Protein AF-A0A7S0MJ95-F1 (afdb_monomer_lite)

InterPro domains:
  IPR002013 SAC domain [PF02383] (16-145)
  IPR002013 SAC domain [PS50275] (19-145)

Foldseek 3Di:
DDPPPDDDPDPPDDDDDPDDDDFPDDWDWDWDDDPHWIKIKIKDKGWDPPQEDDPQVAAAADLQLDGYRKMKIKIWMDTPPDIDIDIDIDGHDNFQKHFDPPPPPVCPGGDIDHPQPPPDPDDVSVVSSVNSNVSNVVVCVVVPD

Secondary structure (DSSP, 8-state):
---S--SS---S-----------SEEEEEEEEEETTEEEEEEEEEEE-STT---TTT--SB-TT-PBTT-EEEEEEEEETTEEEEEEEEE-S-SSSEEE-----TT-SSPPEEE---SSS-STHHHHHHHHHHHHHHHHHHHHH-

pLDDT: mean 82.96, std 18.47, range [29.06, 98.56]

Radius of gyration: 21.61 Å; chains: 1; bounding box: 42×52×62 Å

Sequence (145 aa):
MQPLILALGLPQAQHRLRIQPVVYGFASINQTRLDAVDLDVGLIARRSRLRSGVRYCRRGLDDEGHVANFVETEQIVRAGHAVSAFVTVRGSIPLFWSQDDSKDWTQIHPPYKMQVEEEGGGNGAWERNAFAMRLHVRDLERRYG

Organism: NCBI:txid233186

Structure (mmCIF, N/CA/C/O backbone):
data_AF-A0A7S0MJ95-F1
#
_entry.id   AF-A0A7S0MJ95-F1
#
loop_
_atom_site.group_PDB
_atom_site.id
_atom_site.type_symbol
_atom_site.label_atom_id
_atom_site.label_alt_id
_atom_site.label_comp_id
_atom_site.label_asym_id
_atom_site.label_entity_id
_atom_site.label_seq_id
_atom_site.pdbx_PDB_ins_code
_atom_site.Cartn_x
_atom_site.Cartn_y
_atom_site.Cartn_z
_atom_site.occupancy
_atom_site.B_iso_or_equiv
_atom_site.auth_seq_id
_atom_site.auth_comp_id
_atom_site.auth_asym_id
_atom_site.auth_atom_id
_atom_site.pdbx_PDB_model_num
ATOM 1 N N . MET A 1 1 ? 16.357 -4.425 30.655 1.00 35.22 1 MET A N 1
ATOM 2 C CA . MET A 1 1 ? 15.316 -4.035 29.681 1.00 35.22 1 MET A CA 1
ATOM 3 C C . MET A 1 1 ? 14.938 -5.302 28.910 1.00 35.22 1 MET A C 1
ATOM 5 O O . MET A 1 1 ? 15.727 -5.748 28.089 1.00 35.22 1 MET A O 1
ATOM 9 N N . GLN A 1 2 ? 13.858 -5.993 29.296 1.00 29.06 2 GLN A N 1
ATOM 10 C CA . GLN A 1 2 ? 13.436 -7.256 28.664 1.00 29.06 2 GLN A CA 1
ATOM 11 C C . GLN A 1 2 ? 12.624 -6.954 27.391 1.00 29.06 2 GLN A C 1
ATOM 13 O O . GLN A 1 2 ? 11.790 -6.049 27.434 1.00 29.06 2 GLN A O 1
ATOM 18 N N . PRO A 1 3 ? 12.851 -7.660 26.267 1.00 41.78 3 PRO A N 1
ATOM 19 C CA . PRO A 1 3 ? 12.034 -7.490 25.076 1.00 41.78 3 PRO A CA 1
ATOM 20 C C . PRO A 1 3 ? 10.622 -8.037 25.309 1.00 41.78 3 PRO A C 1
ATOM 22 O O . PRO A 1 3 ? 10.418 -9.001 26.046 1.00 41.78 3 PRO A O 1
ATOM 25 N N . LEU A 1 4 ? 9.663 -7.389 24.653 1.00 43.25 4 LEU A N 1
ATOM 26 C CA . LEU A 1 4 ? 8.220 -7.607 24.706 1.00 43.25 4 LEU A CA 1
ATOM 27 C C . LEU A 1 4 ? 7.834 -8.983 24.108 1.00 43.25 4 LEU A C 1
ATOM 29 O O . LEU A 1 4 ? 7.261 -9.070 23.029 1.00 43.25 4 LEU A O 1
ATOM 33 N N . ILE A 1 5 ? 8.198 -10.075 24.783 1.00 49.91 5 ILE A N 1
ATOM 34 C CA . ILE A 1 5 ? 7.789 -11.457 24.477 1.00 49.91 5 ILE A CA 1
ATOM 35 C C . ILE A 1 5 ? 6.953 -11.949 25.658 1.00 49.91 5 ILE A C 1
ATOM 37 O O . ILE A 1 5 ? 7.381 -12.809 26.418 1.00 49.91 5 ILE A O 1
ATOM 41 N N . LEU A 1 6 ? 5.776 -11.365 25.881 1.00 42.16 6 LEU A N 1
ATOM 42 C CA . LEU A 1 6 ? 4.795 -11.963 26.787 1.00 42.16 6 LEU A CA 1
ATOM 43 C C . LEU A 1 6 ? 3.386 -11.445 26.470 1.00 42.16 6 LEU A C 1
ATOM 45 O O . LEU A 1 6 ? 2.930 -10.463 27.042 1.00 42.16 6 LEU A O 1
ATOM 49 N N . ALA A 1 7 ? 2.699 -12.097 25.528 1.00 41.44 7 ALA A N 1
ATOM 50 C CA . ALA A 1 7 ? 1.261 -11.884 25.319 1.00 41.44 7 ALA A CA 1
ATOM 51 C C . ALA A 1 7 ? 0.502 -13.119 24.792 1.00 41.44 7 ALA A C 1
ATOM 53 O O . ALA A 1 7 ? -0.636 -12.980 24.362 1.00 41.44 7 ALA A O 1
ATOM 54 N N . LEU A 1 8 ? 1.093 -14.325 24.800 1.00 43.81 8 LEU A N 1
ATOM 55 C CA . LEU A 1 8 ? 0.421 -15.517 24.247 1.00 43.81 8 LEU A CA 1
ATOM 56 C C . LEU A 1 8 ? 0.364 -16.746 25.162 1.00 43.81 8 LEU A C 1
ATOM 58 O O . LEU A 1 8 ? -0.193 -17.752 24.747 1.00 43.81 8 LEU A O 1
ATOM 62 N N . GLY A 1 9 ? 0.878 -16.693 26.397 1.00 42.12 9 GLY A N 1
ATOM 63 C CA . GLY A 1 9 ? 0.633 -17.751 27.396 1.00 42.12 9 GLY A CA 1
ATOM 64 C C . GLY A 1 9 ? 0.990 -19.184 26.966 1.00 42.12 9 GLY A C 1
ATOM 65 O O . GLY A 1 9 ?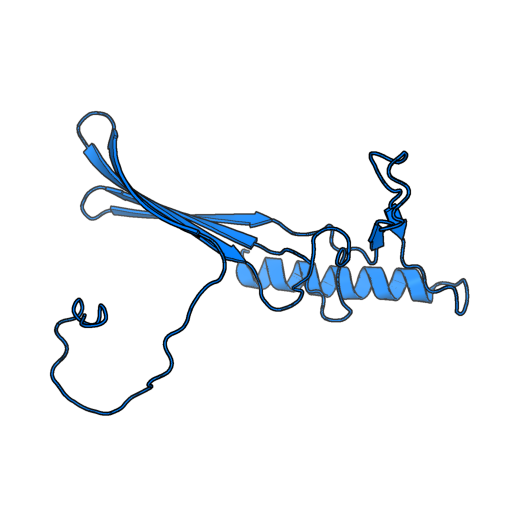 0.481 -20.134 27.556 1.00 42.12 9 GLY A O 1
ATOM 66 N N . LEU A 1 10 ? 1.833 -19.366 25.944 1.00 47.53 10 LEU A N 1
ATOM 67 C CA . LEU A 1 10 ? 2.181 -20.695 25.459 1.00 47.53 10 LEU A CA 1
ATOM 68 C C . LEU A 1 10 ? 3.228 -21.339 26.384 1.00 47.53 10 LEU A C 1
ATOM 70 O O . LEU A 1 10 ? 4.208 -20.677 26.745 1.00 47.53 10 LEU A O 1
ATOM 74 N N . PRO A 1 11 ? 3.046 -22.618 26.767 1.00 43.25 11 PRO A N 1
ATOM 75 C CA . PRO A 1 11 ? 4.017 -23.340 27.571 1.00 43.25 11 PRO A CA 1
ATOM 76 C C . PRO A 1 11 ? 5.377 -23.406 26.870 1.00 43.25 11 PRO A C 1
ATOM 78 O O . PRO A 1 11 ? 5.467 -23.506 25.647 1.00 43.25 11 PRO A O 1
ATOM 81 N N . GLN A 1 12 ? 6.427 -23.352 27.692 1.00 47.88 12 GLN A N 1
ATOM 82 C CA . GLN A 1 12 ? 7.850 -23.441 27.358 1.00 47.88 12 GLN A CA 1
ATOM 83 C C . GLN A 1 12 ? 8.185 -24.768 26.654 1.00 47.88 12 GLN A C 1
ATOM 85 O O . GLN A 1 12 ? 8.784 -25.668 27.237 1.00 47.88 12 GLN A O 1
ATOM 90 N N . ALA A 1 13 ? 7.791 -24.912 25.392 1.00 46.31 13 ALA A N 1
ATOM 91 C CA . ALA A 1 13 ? 8.135 -26.056 24.572 1.00 46.31 13 ALA A CA 1
ATOM 92 C C . ALA A 1 13 ? 8.567 -25.594 23.176 1.00 46.31 13 ALA A C 1
ATOM 94 O O . ALA A 1 13 ? 7.768 -25.126 22.372 1.00 46.31 13 ALA A O 1
ATOM 95 N N . GLN A 1 14 ? 9.855 -25.836 22.907 1.00 46.09 14 GLN A N 1
ATOM 96 C CA . GLN A 1 14 ? 10.441 -26.088 21.588 1.00 46.09 14 GLN A CA 1
ATOM 97 C C . GLN A 1 14 ? 10.671 -24.865 20.689 1.00 46.09 14 GLN A C 1
ATOM 99 O O . GLN A 1 14 ? 9.788 -24.458 19.950 1.00 46.09 14 GLN A O 1
ATOM 104 N N . HIS A 1 15 ? 11.914 -24.355 20.732 1.00 52.94 15 HIS A N 1
ATOM 105 C CA . HIS A 1 15 ? 12.818 -23.852 19.666 1.00 52.94 15 HIS A CA 1
ATOM 106 C C . HIS A 1 15 ? 12.319 -23.667 18.204 1.00 52.94 15 HIS A C 1
ATOM 108 O O . HIS A 1 15 ? 13.100 -23.776 17.257 1.00 52.94 15 HIS A O 1
ATOM 114 N N . ARG A 1 16 ? 11.053 -23.345 17.959 1.00 53.75 16 ARG A N 1
ATOM 115 C CA . ARG A 1 16 ? 10.483 -23.156 16.628 1.00 53.75 16 ARG A CA 1
ATOM 116 C C . ARG A 1 16 ? 10.520 -21.671 16.280 1.00 53.75 16 ARG A C 1
ATOM 118 O O . ARG A 1 16 ? 9.632 -20.913 16.634 1.00 53.75 16 ARG A O 1
ATOM 125 N N . LEU A 1 17 ? 11.585 -21.324 15.553 1.00 59.72 17 LEU A N 1
ATOM 126 C CA . LEU A 1 17 ? 11.806 -20.099 14.773 1.00 59.72 17 LEU A CA 1
ATOM 127 C C . LEU A 1 17 ? 12.098 -18.822 15.584 1.00 59.72 17 LEU A C 1
ATOM 129 O O . LEU A 1 17 ? 11.220 -18.148 16.103 1.00 59.72 17 LEU A O 1
ATOM 133 N N . ARG A 1 18 ? 13.382 -18.432 15.593 1.00 77.44 18 ARG A N 1
ATOM 134 C CA . ARG A 1 18 ? 13.887 -17.146 16.121 1.00 77.44 18 ARG A CA 1
ATOM 135 C C . ARG A 1 18 ? 13.700 -15.963 15.155 1.00 77.44 18 ARG A C 1
ATOM 137 O O . ARG A 1 18 ? 14.283 -14.905 15.374 1.00 77.44 18 ARG A O 1
ATOM 144 N N . ILE A 1 19 ? 12.959 -16.139 14.061 1.00 84.44 19 ILE A N 1
ATOM 145 C CA . ILE A 1 19 ? 12.801 -15.111 13.027 1.00 84.44 19 ILE A CA 1
ATOM 146 C C . ILE A 1 19 ? 11.450 -14.433 13.229 1.00 84.44 19 ILE A C 1
ATOM 148 O O . ILE A 1 19 ? 10.415 -14.966 12.839 1.00 84.44 19 ILE A O 1
ATOM 152 N N . GLN A 1 20 ? 11.474 -13.252 13.843 1.00 87.69 20 GLN A N 1
ATOM 153 C CA . GLN A 1 20 ? 10.293 -12.411 13.998 1.00 87.69 20 GLN A CA 1
ATOM 154 C C . GLN A 1 20 ? 10.071 -11.601 12.709 1.00 87.69 20 GLN A C 1
ATOM 156 O O . GLN A 1 20 ? 10.948 -10.809 12.347 1.00 87.69 20 GLN A O 1
ATOM 161 N N . PRO A 1 21 ? 8.931 -11.746 12.008 1.00 90.00 21 PRO A N 1
ATOM 162 C CA . PRO A 1 21 ? 8.606 -10.865 10.896 1.00 90.00 21 PRO A CA 1
ATOM 163 C C . PRO A 1 21 ? 8.441 -9.425 11.390 1.00 90.00 21 PRO A C 1
ATOM 165 O O . PRO A 1 21 ? 7.797 -9.168 12.411 1.00 90.00 21 PRO A O 1
ATOM 168 N N . VAL A 1 22 ? 9.019 -8.491 10.637 1.00 93.00 22 VAL A N 1
ATOM 169 C CA . VAL A 1 22 ? 8.920 -7.047 10.863 1.00 93.00 22 VAL A CA 1
ATOM 170 C C . VAL A 1 22 ? 8.430 -6.394 9.579 1.00 93.00 22 VAL A C 1
ATOM 172 O O . VAL A 1 22 ? 8.867 -6.743 8.480 1.00 93.00 22 VAL A O 1
ATOM 175 N N . VAL A 1 23 ? 7.533 -5.424 9.725 1.00 93.19 23 VAL A N 1
ATOM 176 C CA . VAL A 1 23 ? 6.986 -4.644 8.617 1.00 93.19 23 VAL A CA 1
ATOM 177 C C . VAL A 1 23 ? 7.609 -3.253 8.633 1.00 93.19 23 VAL A C 1
ATOM 179 O O . VAL A 1 23 ? 7.735 -2.630 9.683 1.00 93.19 23 VAL A O 1
ATOM 182 N N . TYR A 1 24 ? 7.964 -2.746 7.453 1.00 94.75 24 TYR A N 1
ATOM 183 C CA . TYR A 1 24 ? 8.247 -1.329 7.275 1.00 94.75 24 TYR A CA 1
ATOM 184 C C . TYR A 1 24 ? 6.961 -0.564 6.937 1.00 94.75 24 TYR A C 1
ATOM 186 O O . TYR A 1 24 ? 6.308 -0.863 5.935 1.00 94.75 24 TYR A O 1
ATOM 194 N N . GLY A 1 25 ? 6.606 0.426 7.755 1.00 94.88 25 GLY A N 1
ATOM 195 C CA . GLY A 1 25 ? 5.408 1.236 7.559 1.00 94.88 25 GLY A CA 1
ATOM 196 C C . GLY A 1 25 ? 4.905 1.838 8.867 1.00 94.88 25 GLY A C 1
ATOM 197 O O . GLY A 1 25 ? 5.670 2.504 9.559 1.00 94.88 25 GLY A O 1
ATOM 198 N N . PHE A 1 26 ? 3.632 1.624 9.190 1.00 97.25 26 PHE A N 1
ATOM 199 C CA . PHE A 1 26 ? 2.968 2.198 10.362 1.00 97.25 26 PHE A CA 1
ATOM 200 C C . PHE A 1 26 ? 2.052 1.167 11.024 1.00 97.25 26 PHE A C 1
ATOM 202 O O . PHE A 1 26 ? 1.451 0.349 10.330 1.00 97.25 26 PHE A O 1
ATOM 209 N N . ALA A 1 27 ? 1.927 1.220 12.347 1.00 97.50 27 ALA A N 1
ATOM 210 C CA . ALA A 1 27 ? 0.941 0.452 13.097 1.00 97.50 27 ALA A CA 1
ATOM 211 C C . ALA A 1 27 ? 0.533 1.235 14.348 1.00 97.50 27 ALA A C 1
ATOM 213 O O . ALA A 1 27 ? 1.390 1.663 15.121 1.00 97.50 27 ALA A O 1
ATOM 214 N N . SER A 1 28 ? -0.767 1.425 14.548 1.00 97.88 28 SER A N 1
ATOM 215 C CA . SER A 1 28 ? -1.324 2.047 15.750 1.00 97.88 28 SER A CA 1
ATOM 216 C C . SER A 1 28 ? -2.722 1.507 16.011 1.00 97.88 28 SER A C 1
ATOM 218 O O . SER A 1 28 ? -3.438 1.164 15.072 1.00 97.88 28 SER A O 1
ATOM 220 N N . ILE A 1 29 ? -3.097 1.432 17.284 1.00 97.69 29 ILE A N 1
ATOM 221 C CA . ILE A 1 29 ? -4.449 1.112 17.731 1.00 97.69 29 ILE A CA 1
ATOM 222 C C . ILE A 1 29 ? -4.851 2.216 18.697 1.00 97.69 29 ILE A C 1
ATOM 224 O O . ILE A 1 29 ? -4.126 2.485 19.654 1.00 97.69 29 ILE A O 1
ATOM 228 N N . ASN A 1 30 ? -5.983 2.857 18.431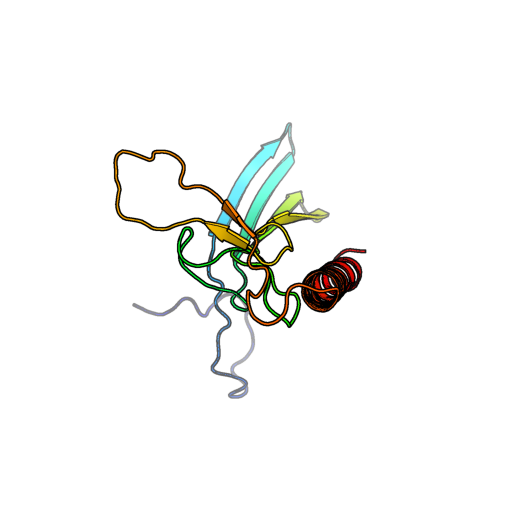 1.00 97.62 30 ASN A N 1
ATOM 229 C CA . ASN A 1 30 ? -6.534 3.901 19.282 1.00 97.62 30 ASN A CA 1
ATOM 230 C C . ASN A 1 30 ? -7.945 3.512 19.695 1.00 97.62 30 ASN A C 1
ATOM 232 O O . ASN A 1 30 ? -8.733 3.044 18.873 1.00 97.62 30 ASN A O 1
ATOM 236 N N . GLN A 1 31 ? -8.252 3.721 20.968 1.00 97.19 31 GLN A N 1
ATOM 237 C CA . GLN A 1 31 ? -9.591 3.499 21.490 1.00 97.19 31 GLN A CA 1
ATOM 238 C C . GLN A 1 31 ? -10.415 4.762 21.280 1.00 97.19 31 GLN A C 1
ATOM 240 O O . GLN A 1 31 ? -9.939 5.873 21.517 1.00 97.19 31 GLN A O 1
ATOM 245 N N . THR A 1 32 ? -11.645 4.598 20.826 1.00 95.56 32 THR A N 1
ATOM 246 C CA . THR A 1 32 ? -12.605 5.687 20.675 1.00 95.56 32 THR A CA 1
ATOM 247 C C . THR A 1 32 ? -13.990 5.193 21.055 1.00 95.56 32 THR A C 1
ATOM 249 O O . THR A 1 32 ? -14.224 3.994 21.189 1.00 95.56 32 THR A O 1
ATOM 252 N N . ARG A 1 33 ? -14.924 6.116 21.232 1.00 95.38 33 ARG A N 1
ATOM 253 C CA . ARG A 1 33 ? -16.328 5.802 21.456 1.00 95.38 33 ARG A CA 1
ATOM 254 C C . ARG A 1 33 ? -17.142 6.430 20.342 1.00 95.38 33 ARG A C 1
ATOM 256 O O . ARG A 1 33 ? -16.984 7.616 20.061 1.00 95.38 33 ARG A O 1
ATOM 263 N N . LEU A 1 34 ? -18.003 5.634 19.722 1.00 93.38 34 LEU A N 1
ATOM 264 C CA . LEU A 1 34 ? -19.019 6.118 18.797 1.00 93.38 34 LEU A CA 1
ATOM 265 C C . LEU A 1 34 ? -20.381 5.846 19.425 1.00 93.38 34 LEU A C 1
ATOM 267 O O . LEU A 1 34 ? -20.699 4.703 19.753 1.00 93.38 34 LEU A O 1
ATOM 271 N N . ASP A 1 35 ? -21.151 6.907 19.646 1.00 89.62 35 ASP A N 1
ATOM 272 C CA . ASP A 1 35 ? -22.380 6.884 20.439 1.00 89.62 35 ASP A CA 1
ATOM 273 C C . ASP A 1 35 ? -22.149 6.265 21.834 1.00 89.62 35 ASP A C 1
ATOM 275 O O . ASP A 1 35 ? -21.478 6.858 22.682 1.00 89.62 35 ASP A O 1
ATOM 279 N N . ALA A 1 36 ? -22.668 5.059 22.073 1.00 91.19 36 ALA A N 1
ATOM 280 C CA . ALA A 1 36 ? -22.499 4.297 23.312 1.00 91.19 36 ALA A CA 1
ATOM 281 C C . ALA A 1 36 ? -21.632 3.035 23.139 1.00 91.19 36 ALA A C 1
ATOM 283 O O . ALA A 1 36 ? -21.586 2.193 24.036 1.00 91.19 36 ALA A O 1
ATOM 284 N N . VAL A 1 37 ? -20.966 2.883 21.992 1.00 94.00 37 VAL A N 1
ATOM 285 C CA . VAL A 1 37 ? -20.158 1.707 21.660 1.00 94.00 37 VAL A CA 1
ATOM 286 C C . VAL A 1 37 ? -18.679 2.061 21.750 1.00 94.00 37 VAL A C 1
ATOM 288 O O . VAL A 1 37 ? -18.193 2.947 21.044 1.00 94.00 37 VAL A O 1
ATOM 291 N N . ASP A 1 38 ? -17.958 1.348 22.613 1.00 96.50 38 ASP A N 1
ATOM 292 C CA . ASP A 1 38 ? -16.500 1.425 22.677 1.00 96.50 38 ASP A CA 1
ATOM 293 C C . ASP A 1 38 ? -15.887 0.668 21.489 1.00 96.50 38 ASP A C 1
ATOM 295 O O . ASP A 1 38 ? -16.237 -0.484 21.205 1.00 96.50 38 ASP A O 1
ATOM 299 N N . LEU A 1 39 ? -14.972 1.336 20.791 1.00 97.50 39 LEU A N 1
ATOM 300 C CA . LEU A 1 39 ? -14.319 0.867 19.578 1.00 97.50 39 LEU A CA 1
ATOM 301 C C . LEU A 1 39 ? -12.803 0.868 19.759 1.00 97.50 39 LEU A C 1
ATOM 303 O O . LEU A 1 39 ? -12.227 1.867 20.189 1.00 97.50 39 LEU A O 1
ATOM 307 N N . ASP A 1 40 ? -12.143 -0.197 19.312 1.00 97.81 40 ASP A N 1
ATOM 308 C CA . ASP A 1 40 ? -10.714 -0.137 19.008 1.00 97.81 40 ASP A CA 1
ATOM 309 C C . ASP A 1 40 ? -10.544 0.051 17.500 1.00 97.81 40 ASP A C 1
ATOM 311 O O . ASP A 1 40 ? -11.003 -0.773 16.703 1.00 97.81 40 ASP A O 1
ATOM 315 N N . VAL A 1 41 ? -9.868 1.129 17.109 1.00 97.88 41 VAL A N 1
ATOM 316 C CA . VAL A 1 41 ? -9.554 1.438 15.713 1.00 97.88 41 VAL A CA 1
ATOM 317 C C . VAL A 1 41 ? -8.063 1.234 15.492 1.00 97.88 41 VAL A C 1
ATOM 319 O O . VAL A 1 41 ? -7.225 2.008 15.959 1.00 97.88 41 VAL A O 1
ATOM 322 N N . GLY A 1 42 ? -7.737 0.163 14.779 1.00 97.94 42 GLY A N 1
ATOM 323 C CA . GLY A 1 42 ? -6.401 -0.151 14.305 1.00 97.94 42 GLY A CA 1
ATOM 324 C C . GLY A 1 42 ? -6.158 0.413 12.910 1.00 97.94 42 GLY A C 1
ATOM 325 O O . GLY A 1 42 ? -7.011 0.314 12.031 1.00 97.94 42 GLY A O 1
ATOM 326 N N . LEU A 1 43 ? -4.968 0.960 12.685 1.00 98.25 43 LEU A N 1
ATOM 327 C CA . LEU A 1 43 ? -4.484 1.316 11.358 1.00 98.25 43 LEU A CA 1
ATOM 328 C C . LEU A 1 43 ? -3.092 0.727 11.160 1.00 98.25 43 LEU A C 1
ATOM 330 O O . LEU A 1 43 ? -2.162 1.044 11.906 1.00 98.25 43 LEU A O 1
ATOM 334 N N . ILE A 1 44 ? -2.947 -0.115 10.140 1.00 98.31 44 ILE A N 1
ATOM 335 C CA . ILE A 1 44 ? -1.677 -0.733 9.763 1.00 98.31 44 ILE A CA 1
ATOM 336 C C . ILE A 1 44 ? -1.374 -0.363 8.315 1.00 98.31 44 ILE A C 1
ATOM 338 O O . ILE A 1 44 ? -2.175 -0.622 7.426 1.00 98.31 44 ILE A O 1
ATOM 342 N N . ALA A 1 45 ? -0.198 0.204 8.060 1.00 97.81 45 ALA A N 1
ATOM 343 C CA . ALA A 1 45 ? 0.321 0.418 6.715 1.00 97.81 45 ALA A CA 1
ATOM 344 C C . ALA A 1 45 ? 1.583 -0.422 6.513 1.00 97.81 45 ALA A C 1
ATOM 346 O O . ALA A 1 45 ? 2.527 -0.333 7.300 1.00 97.81 45 ALA A O 1
ATOM 347 N N . ARG A 1 46 ? 1.622 -1.220 5.445 1.00 96.94 46 ARG A N 1
ATOM 348 C CA . ARG A 1 46 ? 2.718 -2.137 5.117 1.00 96.94 46 ARG A CA 1
ATOM 349 C C . ARG A 1 46 ? 3.297 -1.770 3.760 1.00 96.94 46 ARG A C 1
ATOM 351 O O . ARG A 1 46 ? 2.615 -1.873 2.743 1.00 96.94 46 ARG A O 1
ATOM 358 N N . ARG A 1 47 ? 4.559 -1.336 3.723 1.00 95.88 47 ARG A N 1
ATOM 359 C CA . ARG A 1 47 ? 5.263 -1.037 2.471 1.00 95.88 47 ARG A CA 1
ATOM 360 C C . ARG A 1 47 ? 5.906 -2.300 1.906 1.00 95.88 47 ARG A C 1
ATOM 362 O O . ARG A 1 47 ? 6.657 -2.984 2.601 1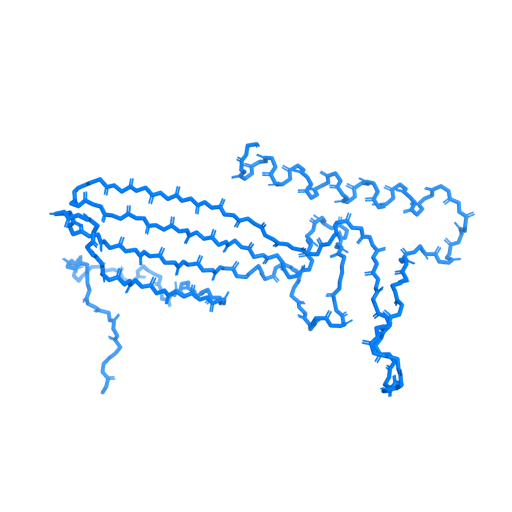.00 95.88 47 ARG A O 1
ATOM 369 N N . SER A 1 48 ? 5.666 -2.564 0.625 1.00 95.38 48 SER A N 1
ATOM 370 C CA . SER A 1 48 ? 6.292 -3.673 -0.093 1.00 95.38 48 SER A CA 1
ATOM 371 C C . SER A 1 48 ? 7.811 -3.521 -0.160 1.00 95.38 48 SER A C 1
ATOM 373 O O . SER A 1 48 ? 8.356 -2.420 -0.307 1.00 95.38 48 SER A O 1
ATOM 375 N N . ARG A 1 49 ? 8.496 -4.663 -0.084 1.00 93.88 49 ARG A N 1
ATOM 376 C CA . ARG A 1 49 ? 9.950 -4.782 -0.249 1.00 93.88 49 ARG A CA 1
ATOM 377 C C . ARG A 1 49 ? 10.360 -5.108 -1.687 1.00 93.88 49 ARG A C 1
ATOM 379 O O . ARG A 1 49 ? 11.533 -4.956 -2.000 1.00 93.88 49 ARG A O 1
ATOM 386 N N . LEU A 1 50 ? 9.414 -5.524 -2.536 1.00 94.19 50 LEU A N 1
ATOM 387 C CA . LEU A 1 50 ? 9.692 -6.081 -3.867 1.00 94.19 50 LEU A CA 1
ATOM 388 C C . LEU A 1 50 ? 10.310 -5.045 -4.818 1.00 94.19 50 LEU A C 1
ATOM 390 O O . LEU A 1 50 ? 11.302 -5.334 -5.472 1.00 94.19 50 LEU A O 1
ATOM 394 N N . ARG A 1 51 ? 9.812 -3.800 -4.796 1.00 91.75 51 ARG A N 1
ATOM 395 C CA . ARG A 1 51 ? 10.380 -2.675 -5.559 1.00 91.75 51 ARG A CA 1
ATOM 396 C C . ARG A 1 51 ? 10.620 -1.452 -4.677 1.00 91.75 51 ARG A C 1
ATOM 398 O O . ARG A 1 51 ? 9.994 -0.399 -4.817 1.00 91.75 51 ARG A O 1
ATOM 405 N N . SER A 1 52 ? 11.510 -1.604 -3.700 1.00 84.81 52 SER A N 1
ATOM 406 C CA . SER A 1 52 ? 11.862 -0.521 -2.774 1.00 84.81 52 SER A CA 1
ATOM 407 C C . SER A 1 52 ? 12.854 0.481 -3.386 1.00 84.81 52 SER A C 1
ATOM 409 O O . SER A 1 52 ? 13.740 0.104 -4.148 1.00 84.81 52 SER A O 1
ATOM 411 N N . GLY A 1 53 ? 12.721 1.765 -3.050 1.00 81.12 53 GLY A N 1
ATOM 412 C CA . GLY A 1 53 ? 13.647 2.812 -3.482 1.00 81.12 53 GLY A CA 1
ATOM 413 C C . GLY A 1 53 ? 13.237 4.193 -2.976 1.00 81.12 53 GLY A C 1
ATOM 414 O O . GLY A 1 53 ? 12.224 4.336 -2.284 1.00 81.12 53 GLY A O 1
ATOM 415 N N . VAL A 1 54 ? 14.040 5.207 -3.295 1.00 79.50 54 VAL A N 1
ATOM 416 C CA . VAL A 1 54 ? 13.736 6.614 -2.988 1.00 79.50 54 VAL A CA 1
ATOM 417 C C . VAL A 1 54 ? 12.680 7.132 -3.969 1.00 79.50 54 VAL A C 1
ATOM 419 O O . VAL A 1 54 ? 12.673 6.739 -5.133 1.00 79.50 54 VAL A O 1
ATOM 422 N N . ARG A 1 55 ? 11.796 8.031 -3.511 1.00 66.94 55 ARG A N 1
ATOM 423 C CA . ARG A 1 55 ? 10.658 8.568 -4.285 1.00 66.94 55 ARG A CA 1
ATOM 424 C C . ARG A 1 55 ? 11.050 9.137 -5.655 1.00 66.94 55 ARG A C 1
ATOM 426 O O . ARG A 1 55 ? 10.235 9.056 -6.562 1.00 66.94 55 ARG A O 1
ATOM 433 N N . TYR A 1 56 ? 12.252 9.687 -5.821 1.00 68.25 56 TYR A N 1
ATOM 434 C CA . TYR A 1 56 ? 12.708 10.232 -7.109 1.00 68.25 56 TYR A CA 1
ATOM 435 C C . TYR A 1 56 ? 13.564 9.249 -7.912 1.00 68.25 56 TYR A C 1
ATOM 437 O O . TYR A 1 56 ? 13.482 9.234 -9.130 1.00 68.25 56 TYR A O 1
ATOM 445 N N . CYS A 1 57 ? 14.271 8.337 -7.245 1.00 74.62 57 CYS A N 1
ATOM 446 C CA . CYS A 1 57 ? 15.153 7.382 -7.916 1.00 74.62 57 CYS A CA 1
ATOM 447 C C . CYS A 1 57 ? 14.440 6.094 -8.364 1.00 74.62 57 CYS A C 1
ATOM 449 O O . CYS A 1 57 ? 14.993 5.329 -9.150 1.00 74.62 57 CYS A O 1
ATOM 451 N N . ARG A 1 58 ? 13.240 5.791 -7.838 1.00 85.12 58 ARG A N 1
ATOM 452 C CA . ARG A 1 58 ? 12.499 4.574 -8.203 1.00 85.12 58 ARG A CA 1
ATOM 453 C C . ARG A 1 58 ? 11.004 4.823 -8.375 1.00 85.12 58 ARG A C 1
ATOM 455 O O . ARG A 1 58 ? 10.281 5.108 -7.417 1.00 85.12 58 ARG A O 1
ATOM 462 N N . ARG A 1 59 ? 10.555 4.677 -9.621 1.00 90.06 59 ARG A N 1
ATOM 463 C CA . ARG A 1 59 ? 9.172 4.807 -10.091 1.00 90.06 59 ARG A CA 1
ATOM 464 C C . ARG A 1 59 ? 8.822 3.624 -11.003 1.00 90.06 59 ARG A C 1
ATOM 466 O O . ARG A 1 59 ? 9.664 2.759 -11.262 1.00 90.06 59 ARG A O 1
ATOM 473 N N . GLY A 1 60 ? 7.559 3.567 -11.414 1.00 92.44 60 GLY A N 1
ATOM 474 C CA . GLY A 1 60 ? 7.065 2.555 -12.342 1.00 92.44 60 GLY A CA 1
ATOM 475 C C . GLY A 1 60 ? 7.091 1.120 -11.814 1.00 92.44 60 GLY A C 1
ATOM 476 O O . GLY A 1 60 ? 7.167 0.893 -10.599 1.00 92.44 60 GLY A O 1
ATOM 477 N N . LEU A 1 61 ? 7.040 0.168 -12.746 1.00 93.38 61 LEU A N 1
ATOM 478 C CA . LEU A 1 61 ? 7.168 -1.277 -12.511 1.00 93.38 61 LEU A CA 1
ATOM 479 C C . LEU A 1 61 ? 8.556 -1.835 -12.866 1.00 93.38 61 LEU A C 1
ATOM 481 O O . LEU A 1 61 ? 9.340 -1.170 -13.542 1.00 93.38 61 LEU A O 1
ATOM 485 N N . ASP A 1 62 ? 8.861 -3.040 -12.385 1.00 92.81 62 ASP A N 1
ATOM 486 C CA . ASP A 1 62 ? 9.849 -3.960 -12.982 1.00 92.81 62 ASP A CA 1
ATOM 487 C C . ASP A 1 62 ? 9.184 -4.981 -13.905 1.00 92.81 62 ASP A C 1
ATOM 489 O O . ASP A 1 62 ? 7.962 -5.098 -13.969 1.00 92.81 62 ASP A O 1
ATOM 493 N N . ASP A 1 63 ? 10.033 -5.748 -14.580 1.00 92.69 63 ASP A N 1
ATOM 494 C CA . ASP A 1 63 ? 9.692 -6.876 -15.436 1.00 92.69 63 ASP A CA 1
ATOM 495 C C . ASP A 1 63 ? 8.854 -7.959 -14.736 1.00 92.69 63 ASP A C 1
ATOM 497 O O . ASP A 1 63 ? 8.079 -8.646 -15.400 1.00 92.69 63 ASP A O 1
ATOM 501 N N . GLU A 1 64 ? 8.919 -8.070 -13.405 1.00 95.06 64 GLU A N 1
ATOM 502 C CA . GLU A 1 64 ? 8.080 -8.976 -12.611 1.00 95.06 64 GLU A CA 1
ATOM 503 C C . GLU A 1 64 ? 6.691 -8.397 -12.256 1.00 95.06 64 GLU A C 1
ATOM 505 O O . GLU A 1 64 ? 5.866 -9.080 -11.644 1.00 95.06 64 GLU A O 1
ATOM 510 N N . GLY A 1 65 ? 6.393 -7.152 -12.642 1.00 95.69 65 GLY A N 1
ATOM 511 C CA . GLY A 1 65 ? 5.104 -6.494 -12.393 1.00 95.69 65 GLY A CA 1
ATOM 512 C C . GLY A 1 65 ? 4.954 -5.905 -10.984 1.00 95.69 65 GLY A C 1
ATOM 513 O O . GLY A 1 65 ? 3.841 -5.612 -10.531 1.00 95.69 65 GLY A O 1
ATOM 514 N N . HIS A 1 66 ? 6.046 -5.711 -10.247 1.00 96.75 66 HIS A N 1
ATOM 515 C CA . HIS A 1 66 ? 6.032 -5.051 -8.947 1.00 96.75 66 HIS A CA 1
ATOM 516 C C . HIS A 1 66 ? 6.132 -3.537 -9.127 1.00 96.75 66 HIS A C 1
ATOM 518 O O . HIS A 1 66 ? 7.079 -3.018 -9.707 1.00 96.75 66 HIS A O 1
ATOM 524 N N . VAL A 1 67 ? 5.172 -2.784 -8.586 1.00 96.00 67 VAL A N 1
ATOM 525 C CA . VAL A 1 67 ? 5.217 -1.314 -8.646 1.00 96.00 67 VAL A CA 1
ATOM 526 C C . VAL A 1 67 ? 6.017 -0.723 -7.491 1.00 96.00 67 VAL A C 1
ATOM 528 O O . VAL A 1 67 ? 5.953 -1.180 -6.344 1.00 96.00 67 VAL A O 1
ATOM 531 N N . ALA A 1 68 ? 6.758 0.346 -7.777 1.00 94.00 68 ALA A N 1
ATOM 532 C CA . ALA A 1 68 ? 7.535 1.045 -6.766 1.00 94.00 68 ALA A CA 1
ATOM 533 C C . ALA A 1 68 ? 6.609 1.694 -5.731 1.00 94.00 68 ALA A C 1
ATOM 535 O O . ALA A 1 68 ? 5.532 2.193 -6.066 1.00 94.00 68 ALA A O 1
ATOM 536 N N . ASN A 1 69 ? 7.047 1.741 -4.471 1.00 92.12 69 ASN A N 1
ATOM 537 C CA . ASN A 1 69 ? 6.283 2.326 -3.360 1.00 92.12 69 ASN A CA 1
ATOM 538 C C . ASN A 1 69 ? 4.879 1.716 -3.164 1.00 92.12 69 ASN A C 1
ATOM 540 O O . ASN A 1 69 ? 3.976 2.417 -2.708 1.00 92.12 69 ASN A O 1
ATOM 544 N N . PHE A 1 70 ? 4.694 0.429 -3.482 1.00 96.31 70 PHE A N 1
ATOM 545 C CA . PHE A 1 70 ? 3.455 -0.282 -3.164 1.00 96.31 70 PHE A CA 1
ATOM 546 C C . PHE A 1 70 ? 3.235 -0.336 -1.645 1.00 96.31 70 PHE A C 1
ATOM 548 O O . PHE A 1 70 ? 4.141 -0.717 -0.894 1.00 96.31 70 PHE A O 1
ATOM 555 N N . VAL A 1 71 ? 2.047 0.054 -1.191 1.00 97.12 71 VAL A N 1
ATOM 556 C CA . VAL A 1 71 ? 1.637 0.055 0.216 1.00 97.12 71 VAL A CA 1
ATOM 557 C C . VAL A 1 71 ? 0.227 -0.507 0.329 1.00 97.12 71 VAL A C 1
ATOM 559 O O . VAL A 1 71 ? -0.670 -0.066 -0.387 1.00 97.12 71 VAL A O 1
ATOM 562 N N . GLU A 1 72 ? 0.049 -1.419 1.276 1.00 98.31 72 GLU A N 1
ATOM 563 C CA . GLU A 1 72 ? -1.254 -1.866 1.767 1.00 98.31 72 GLU A CA 1
ATOM 564 C C . GLU A 1 72 ? -1.566 -1.109 3.052 1.00 98.31 72 GLU A C 1
ATOM 566 O O . GLU A 1 72 ? -0.756 -1.128 3.981 1.00 98.31 72 GLU A O 1
ATOM 571 N N . THR A 1 73 ? -2.715 -0.449 3.113 1.00 98.38 73 THR A N 1
ATOM 572 C CA . THR A 1 73 ? -3.222 0.189 4.328 1.00 98.38 73 THR A CA 1
ATOM 573 C C . THR A 1 73 ? -4.495 -0.520 4.744 1.00 98.38 73 THR A C 1
ATOM 575 O O . THR A 1 73 ? -5.475 -0.528 4.005 1.00 98.38 73 THR A O 1
ATOM 578 N N . GLU A 1 74 ? -4.478 -1.098 5.933 1.00 98.56 74 GLU A N 1
ATOM 579 C CA . GLU A 1 74 ? -5.581 -1.836 6.520 1.00 98.56 74 GLU A CA 1
ATOM 580 C C . GLU A 1 74 ? -6.114 -1.083 7.735 1.00 98.56 74 GLU A C 1
ATOM 582 O O . GLU A 1 74 ? -5.382 -0.824 8.696 1.00 98.56 74 GLU A O 1
ATOM 587 N N . GLN A 1 75 ? -7.390 -0.723 7.674 1.00 98.38 75 GLN A N 1
ATOM 588 C CA . GLN A 1 75 ? -8.145 -0.215 8.807 1.00 98.38 75 GLN A CA 1
ATOM 589 C C . GLN A 1 75 ? -8.883 -1.381 9.453 1.00 98.38 75 GLN A C 1
ATOM 591 O O . GLN A 1 75 ? -9.659 -2.061 8.789 1.00 98.38 75 GLN A O 1
ATOM 596 N N . ILE A 1 76 ? -8.668 -1.581 10.747 1.00 98.38 76 ILE A N 1
ATOM 597 C CA . ILE A 1 76 ? -9.309 -2.620 11.549 1.00 98.38 76 ILE A CA 1
ATOM 598 C C . ILE A 1 76 ? -10.197 -1.921 12.572 1.00 98.38 76 ILE A C 1
ATOM 600 O O . ILE A 1 76 ? -9.737 -1.023 13.273 1.00 98.38 76 ILE A O 1
ATOM 604 N N . VAL A 1 77 ? -11.458 -2.321 12.676 1.00 97.62 77 VAL A N 1
ATOM 605 C CA . VAL A 1 77 ? -12.382 -1.803 13.692 1.00 97.62 77 VAL A CA 1
ATOM 606 C C . VAL A 1 77 ? -12.924 -2.970 14.496 1.00 97.62 77 VAL A C 1
ATOM 608 O O . VAL A 1 77 ? -13.515 -3.894 13.933 1.00 97.62 77 VAL A O 1
ATOM 611 N N . ARG A 1 78 ? -12.735 -2.915 15.815 1.00 97.31 78 ARG A N 1
ATOM 612 C CA . ARG A 1 78 ? -13.312 -3.861 16.771 1.00 97.31 78 ARG A CA 1
ATOM 613 C C . ARG A 1 78 ? -14.373 -3.167 17.615 1.00 97.31 78 ARG A C 1
ATOM 615 O O . ARG A 1 78 ? -14.072 -2.178 18.272 1.00 97.31 78 ARG A O 1
ATOM 622 N N . ALA A 1 79 ? -15.575 -3.732 17.638 1.00 95.75 79 ALA A N 1
ATOM 623 C CA . ALA A 1 79 ? -16.698 -3.315 18.473 1.00 95.75 79 ALA A CA 1
ATOM 624 C C . ALA A 1 79 ? -17.163 -4.517 19.312 1.00 95.75 79 ALA A C 1
ATOM 626 O O . ALA A 1 79 ? -17.861 -5.407 18.820 1.00 95.75 79 ALA A O 1
ATOM 627 N N . GLY A 1 80 ? -16.719 -4.602 20.570 1.00 91.00 80 GLY A N 1
ATOM 628 C CA . GLY A 1 80 ? -16.943 -5.787 21.406 1.00 91.00 80 GLY A CA 1
ATOM 629 C C . GLY A 1 80 ? -16.330 -7.056 20.791 1.00 91.00 80 GLY A C 1
ATOM 630 O O . GLY A 1 80 ? -15.103 -7.181 20.719 1.00 91.00 80 GLY A O 1
ATOM 631 N N . HIS A 1 81 ? -17.186 -7.988 20.355 1.00 93.25 81 HIS A N 1
ATOM 632 C CA . HIS A 1 81 ? -16.795 -9.229 19.667 1.00 93.25 81 HIS A CA 1
ATOM 633 C C . HIS A 1 81 ? -16.795 -9.118 18.136 1.00 93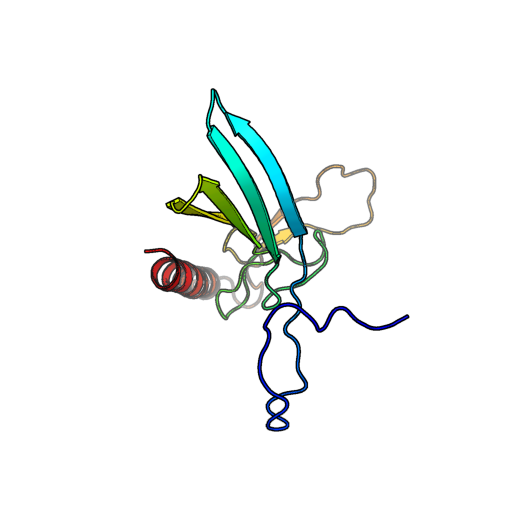.25 81 HIS A C 1
ATOM 635 O O . HIS A 1 81 ? -16.255 -9.998 17.467 1.00 93.25 81 HIS A O 1
ATOM 641 N N . ALA A 1 82 ? -17.389 -8.064 17.571 1.00 95.50 82 ALA A N 1
ATOM 642 C CA . ALA A 1 82 ? -17.385 -7.842 16.133 1.00 95.50 82 ALA A CA 1
ATOM 643 C C . ALA A 1 82 ? -16.047 -7.229 15.704 1.00 95.50 82 ALA A C 1
ATOM 645 O O . ALA A 1 82 ? -15.572 -6.268 16.312 1.00 95.50 82 ALA A O 1
ATOM 646 N N . VAL A 1 83 ? -15.453 -7.776 14.646 1.00 96.75 83 VAL A N 1
ATOM 647 C CA . VAL A 1 83 ? -14.222 -7.270 14.031 1.00 96.75 83 VAL A CA 1
ATOM 648 C C . VAL A 1 83 ? -14.470 -7.110 12.539 1.00 96.75 83 VAL A C 1
ATOM 650 O O . VAL A 1 83 ? -15.007 -8.008 11.896 1.00 96.75 83 VAL A O 1
ATOM 653 N N . SER A 1 84 ? -14.064 -5.971 11.993 1.00 97.12 84 SER A N 1
ATOM 654 C CA . SER A 1 84 ? -14.053 -5.712 10.555 1.00 97.12 84 SER A CA 1
ATOM 655 C C . SER A 1 84 ? -12.688 -5.185 10.135 1.00 97.12 84 SER A C 1
ATOM 657 O O . SER A 1 84 ? -11.993 -4.548 10.929 1.00 97.12 84 SER A O 1
ATOM 659 N N . ALA A 1 85 ? -12.309 -5.462 8.892 1.00 97.12 85 ALA A N 1
ATOM 660 C CA . ALA A 1 85 ? -11.089 -4.954 8.291 1.00 97.12 85 ALA A CA 1
ATOM 661 C C . ALA A 1 85 ? -11.384 -4.453 6.876 1.00 97.12 85 ALA A C 1
ATOM 663 O O . ALA A 1 85 ? -12.136 -5.081 6.130 1.00 97.12 85 ALA A O 1
ATOM 664 N N . PHE A 1 86 ? -10.790 -3.323 6.514 1.00 98.00 86 PHE A N 1
ATOM 665 C CA . PHE A 1 86 ? -10.876 -2.739 5.184 1.00 98.00 86 PHE A CA 1
ATOM 666 C C . PHE A 1 86 ? -9.473 -2.417 4.682 1.00 98.00 86 PHE A C 1
ATOM 668 O O . PHE A 1 86 ? -8.733 -1.666 5.321 1.00 98.00 86 PHE A O 1
ATOM 675 N N . VAL A 1 87 ? -9.108 -2.995 3.538 1.00 98.19 87 VAL A N 1
ATOM 676 C CA . VAL A 1 87 ? -7.787 -2.831 2.929 1.00 98.19 87 VAL A CA 1
ATOM 677 C C . VAL A 1 87 ? -7.891 -1.902 1.728 1.00 98.19 87 VAL A C 1
ATOM 679 O O . VAL A 1 87 ? -8.726 -2.080 0.848 1.00 98.19 87 VAL A O 1
ATOM 682 N N . THR A 1 88 ? -6.989 -0.931 1.672 1.00 97.94 88 THR A N 1
ATOM 683 C CA . THR A 1 88 ? -6.745 -0.087 0.503 1.00 97.94 88 THR A CA 1
ATOM 684 C C . THR A 1 88 ? -5.307 -0.267 0.045 1.00 97.94 88 THR A C 1
ATOM 686 O O . THR A 1 88 ? -4.408 -0.506 0.855 1.00 97.94 88 THR A O 1
ATOM 689 N N . VAL A 1 89 ? -5.070 -0.134 -1.256 1.00 97.31 89 VAL A N 1
ATOM 690 C CA . VAL A 1 89 ? -3.727 -0.219 -1.834 1.00 97.31 89 VAL A CA 1
ATOM 691 C C . VAL A 1 89 ? -3.370 1.066 -2.561 1.00 97.31 89 VAL A C 1
ATOM 693 O O . VAL A 1 89 ? -4.221 1.739 -3.138 1.00 97.31 89 VAL A O 1
ATOM 696 N N . ARG A 1 90 ? -2.085 1.411 -2.545 1.00 96.38 90 ARG A N 1
ATOM 697 C CA . ARG A 1 90 ? -1.513 2.481 -3.370 1.00 96.38 90 ARG A CA 1
ATOM 698 C C . ARG A 1 90 ? -0.144 2.064 -3.882 1.00 96.38 90 ARG A C 1
ATOM 700 O O . ARG A 1 90 ? 0.554 1.299 -3.223 1.00 96.38 90 ARG A O 1
ATOM 707 N N . GLY A 1 91 ? 0.280 2.612 -5.010 1.00 94.44 91 GLY A N 1
ATOM 708 C CA . GLY A 1 91 ? 1.598 2.353 -5.581 1.00 94.44 91 GLY A CA 1
ATOM 709 C C . GLY A 1 91 ? 1.926 3.330 -6.699 1.00 94.44 91 GLY A C 1
ATOM 710 O O . GLY A 1 91 ? 1.136 4.219 -7.015 1.00 94.44 91 GLY A O 1
ATOM 711 N N . SER A 1 92 ? 3.111 3.185 -7.288 1.00 94.69 92 SER A N 1
ATOM 712 C CA . SER A 1 92 ? 3.433 3.883 -8.534 1.00 94.69 92 SER A CA 1
ATOM 713 C C . SER A 1 92 ? 2.523 3.404 -9.663 1.00 94.69 92 SER A C 1
ATOM 715 O O . SER A 1 92 ? 2.081 2.258 -9.657 1.00 94.69 92 SER A O 1
ATOM 717 N N . ILE A 1 93 ? 2.284 4.274 -10.646 1.00 94.00 93 ILE A N 1
ATOM 718 C CA . ILE A 1 93 ? 1.572 3.905 -11.874 1.00 94.00 93 ILE A CA 1
ATOM 719 C C . ILE A 1 93 ? 2.294 2.701 -12.508 1.00 94.00 93 ILE A C 1
ATOM 721 O O . ILE A 1 93 ? 3.522 2.786 -12.653 1.00 94.00 93 ILE A O 1
ATOM 725 N N . PRO A 1 94 ? 1.580 1.619 -12.878 1.00 94.88 94 PRO A N 1
ATOM 726 C CA . PRO A 1 94 ? 2.159 0.400 -13.435 1.00 94.88 94 PRO A CA 1
ATOM 727 C C . PRO A 1 94 ? 2.519 0.594 -14.912 1.00 94.88 94 PRO A C 1
ATOM 729 O O . PRO A 1 94 ? 2.018 -0.109 -15.781 1.00 94.88 94 PRO A O 1
ATOM 732 N N . LEU A 1 95 ? 3.417 1.546 -15.179 1.00 93.00 95 LEU A N 1
ATOM 733 C CA . LEU A 1 95 ? 4.131 1.706 -16.448 1.00 93.00 95 LEU A CA 1
ATOM 734 C C . LEU A 1 95 ? 5.658 1.747 -16.206 1.00 93.00 95 LEU A C 1
ATOM 736 O O . LEU A 1 95 ? 6.106 2.045 -15.096 1.00 93.00 95 LEU A O 1
ATOM 740 N N . PHE A 1 96 ? 6.476 1.458 -17.218 1.00 91.19 96 PHE A N 1
ATOM 741 C CA . PHE A 1 96 ? 7.913 1.743 -17.162 1.00 91.19 96 PHE A CA 1
ATOM 742 C C . PHE A 1 96 ? 8.130 3.250 -17.346 1.00 91.19 96 PHE A C 1
ATOM 744 O O . PHE A 1 96 ? 7.980 3.781 -18.447 1.00 91.19 96 PHE A O 1
ATOM 751 N N . TRP A 1 97 ? 8.429 3.959 -16.256 1.00 89.19 97 TRP A N 1
ATOM 752 C CA . TRP A 1 97 ? 8.662 5.402 -16.272 1.00 89.19 97 TRP A CA 1
ATOM 753 C C . TRP A 1 97 ? 9.611 5.836 -15.157 1.00 89.19 97 TRP A C 1
ATOM 755 O O . TRP A 1 97 ? 9.656 5.244 -14.074 1.00 89.19 97 TRP A O 1
ATOM 765 N N . SER A 1 98 ? 10.335 6.917 -15.419 1.00 85.69 98 SER A N 1
ATOM 766 C CA . SER A 1 98 ? 11.177 7.617 -14.458 1.00 85.69 98 SER A CA 1
ATOM 767 C C . SER A 1 98 ? 10.740 9.070 -14.320 1.00 85.69 98 SER A C 1
ATOM 769 O O . SER A 1 98 ? 10.032 9.627 -15.160 1.00 85.69 98 SER A O 1
ATOM 771 N N . GLN A 1 99 ? 11.146 9.683 -13.218 1.00 82.00 99 GLN A N 1
ATOM 772 C CA . GLN A 1 99 ? 11.092 11.123 -13.042 1.00 82.00 99 GLN A CA 1
ATOM 773 C C . GLN A 1 99 ? 12.537 11.593 -12.976 1.00 82.00 99 GLN A C 1
ATOM 775 O O . GLN A 1 99 ? 13.322 10.979 -12.256 1.00 82.00 99 GLN A O 1
ATOM 780 N N . ASP A 1 100 ? 12.881 12.611 -13.761 1.00 74.62 100 ASP A N 1
ATOM 781 C CA . ASP A 1 100 ? 14.239 13.154 -13.761 1.00 74.62 100 ASP A CA 1
ATOM 782 C C . ASP A 1 100 ? 14.614 13.588 -12.333 1.00 74.62 100 ASP A C 1
ATOM 784 O O . ASP A 1 100 ? 13.825 14.248 -11.656 1.00 74.62 100 ASP A O 1
ATOM 788 N N . ASP A 1 101 ?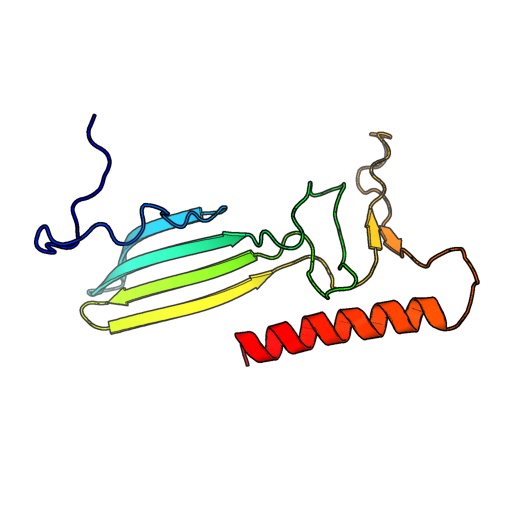 15.773 13.161 -11.840 1.00 68.00 101 ASP A N 1
ATOM 789 C CA . ASP A 1 101 ? 16.290 13.560 -10.531 1.00 68.00 101 ASP A CA 1
ATOM 790 C C . ASP A 1 101 ? 17.378 14.633 -10.651 1.00 68.00 101 ASP A C 1
ATOM 792 O O . ASP A 1 101 ? 18.104 14.884 -9.681 1.00 68.00 101 ASP A O 1
ATOM 796 N N . SER A 1 102 ? 17.478 15.281 -11.823 1.00 65.94 102 SER A N 1
ATOM 797 C CA . SER A 1 102 ? 18.393 16.392 -12.042 1.00 65.94 102 SER A CA 1
ATOM 798 C C . SER A 1 102 ? 18.281 17.395 -10.893 1.00 65.94 102 SER A C 1
ATOM 800 O O . SER A 1 102 ? 17.208 17.863 -10.515 1.00 65.94 102 SER A O 1
ATOM 802 N N . LYS A 1 103 ? 19.434 17.718 -10.297 1.00 63.50 103 LYS A N 1
ATOM 803 C CA . LYS A 1 103 ? 19.561 18.669 -9.180 1.00 63.50 103 LYS A CA 1
ATOM 804 C C . LYS A 1 103 ? 19.347 20.119 -9.626 1.00 63.50 103 LYS A C 1
ATOM 806 O O . LYS A 1 103 ? 19.855 21.040 -8.987 1.00 63.50 103 LYS A O 1
ATOM 811 N N . ASP A 1 104 ? 18.658 20.326 -10.743 1.00 72.69 104 ASP A N 1
ATOM 812 C CA . ASP A 1 104 ? 18.225 21.642 -11.160 1.00 72.69 104 ASP A CA 1
ATOM 813 C C . ASP A 1 104 ? 17.055 22.062 -10.266 1.00 72.69 104 ASP A C 1
ATOM 815 O O . ASP A 1 104 ? 15.884 21.810 -10.542 1.00 72.69 104 ASP A O 1
ATOM 819 N N . TRP A 1 105 ? 17.399 22.694 -9.144 1.00 62.75 105 TRP A N 1
ATOM 820 C CA . TRP A 1 105 ? 16.457 23.164 -8.129 1.00 62.75 105 TRP A CA 1
ATOM 821 C C . TRP A 1 105 ? 15.460 24.211 -8.647 1.00 62.75 105 TRP A C 1
ATOM 823 O O . TRP A 1 105 ? 14.536 24.576 -7.921 1.00 62.75 105 TRP A O 1
ATOM 833 N N . THR A 1 106 ? 15.622 24.694 -9.884 1.00 70.88 106 THR A N 1
ATOM 834 C CA . THR A 1 106 ? 14.656 25.583 -10.539 1.00 70.88 106 THR A CA 1
ATOM 835 C C . THR A 1 106 ? 13.433 24.829 -11.078 1.00 70.88 106 THR A C 1
ATOM 837 O O . THR A 1 106 ? 12.371 25.425 -11.259 1.00 70.88 106 THR A O 1
ATOM 840 N N . GLN A 1 107 ? 13.534 23.508 -11.263 1.00 66.31 107 GLN A N 1
ATOM 841 C CA . GLN A 1 107 ? 12.461 22.646 -11.756 1.00 66.31 107 GLN A CA 1
ATOM 842 C C . GLN A 1 107 ? 11.693 22.015 -10.583 1.00 66.31 107 GLN A C 1
ATOM 844 O O . GLN A 1 107 ? 11.974 20.903 -10.143 1.00 66.31 107 GLN A O 1
ATOM 849 N N . ILE A 1 108 ? 10.675 22.724 -10.081 1.00 64.56 108 ILE A N 1
ATOM 850 C CA . ILE A 1 108 ? 9.826 22.291 -8.945 1.00 64.56 108 ILE A CA 1
ATOM 851 C C . ILE A 1 108 ? 9.138 20.934 -9.218 1.00 64.56 108 ILE A C 1
ATOM 853 O O . ILE A 1 108 ? 8.854 20.164 -8.293 1.00 64.56 108 ILE A O 1
ATOM 857 N N . HIS A 1 109 ? 8.901 20.609 -10.492 1.00 70.69 109 HIS A N 1
ATOM 858 C CA . HIS A 1 109 ? 8.319 19.346 -10.938 1.00 70.69 109 HIS A CA 1
ATOM 859 C C . HIS A 1 109 ? 9.133 18.766 -12.097 1.00 70.69 109 HIS A C 1
ATOM 861 O O . HIS A 1 109 ? 8.845 19.076 -13.254 1.00 70.69 109 HIS A O 1
ATOM 867 N N . PRO A 1 110 ? 10.127 17.909 -11.811 1.00 72.25 110 PRO A N 1
ATOM 868 C CA . PRO A 1 110 ? 10.907 17.290 -12.866 1.00 72.25 110 PRO A CA 1
ATOM 869 C C . PRO A 1 110 ? 9.996 16.486 -13.803 1.00 72.25 110 PRO A C 1
ATOM 871 O O . PRO A 1 110 ? 9.070 15.812 -13.319 1.00 72.25 110 PRO A O 1
ATOM 874 N N . PRO A 1 111 ? 10.227 16.545 -15.124 1.00 78.12 111 PRO A N 1
ATOM 875 C CA . PRO A 1 111 ? 9.378 15.878 -16.095 1.00 78.12 111 PRO A CA 1
ATOM 876 C C . PRO A 1 111 ? 9.423 14.360 -15.905 1.00 78.12 111 PRO A C 1
ATOM 878 O O . PRO A 1 111 ? 10.453 13.777 -15.548 1.00 78.12 111 PRO A O 1
ATOM 881 N N . TYR A 1 112 ? 8.289 13.712 -16.159 1.00 84.50 112 TYR A N 1
ATOM 882 C CA . TYR A 1 112 ? 8.247 12.262 -16.286 1.00 84.50 112 TYR A CA 1
ATOM 883 C C . TYR A 1 112 ? 8.794 11.866 -17.658 1.00 84.50 112 TYR A C 1
ATOM 885 O O . TYR A 1 112 ? 8.548 12.539 -18.659 1.00 84.50 112 TYR A O 1
ATOM 893 N N . LYS A 1 113 ? 9.526 10.758 -17.709 1.00 85.44 113 LYS A N 1
ATOM 894 C CA . LYS A 1 113 ? 10.012 10.154 -18.947 1.00 85.44 113 LYS A CA 1
ATOM 895 C C . LYS A 1 113 ? 9.535 8.714 -18.975 1.00 85.44 113 LYS A C 1
ATOM 897 O O . LYS A 1 113 ? 9.783 7.951 -18.040 1.00 85.44 113 LYS A O 1
ATOM 902 N N . MET A 1 114 ? 8.816 8.351 -20.030 1.00 86.00 114 MET A N 1
ATOM 903 C CA . MET A 1 114 ? 8.541 6.944 -20.293 1.00 86.00 114 MET A CA 1
ATOM 904 C C . MET A 1 114 ? 9.870 6.261 -20.591 1.00 86.00 114 MET A C 1
ATOM 906 O O . MET A 1 114 ? 10.644 6.743 -21.414 1.00 86.00 114 MET A O 1
ATOM 910 N N . GLN A 1 115 ? 10.137 5.154 -19.909 1.00 77.06 115 GLN A N 1
ATOM 911 C CA . GLN A 1 115 ? 11.308 4.330 -20.180 1.00 77.06 115 GLN A CA 1
ATOM 912 C C . GLN A 1 115 ? 10.963 3.421 -21.359 1.00 77.06 115 GLN A C 1
ATOM 914 O O . GLN A 1 115 ? 10.699 2.233 -21.203 1.00 77.06 115 GLN A O 1
ATOM 919 N N . VAL A 1 116 ? 10.851 4.032 -22.535 1.00 67.69 116 VAL A N 1
ATOM 920 C CA . VAL A 1 116 ? 10.862 3.320 -23.810 1.00 67.69 116 VAL A CA 1
ATOM 921 C C . VAL A 1 116 ? 12.339 3.061 -24.086 1.00 67.69 116 VAL A C 1
ATOM 923 O O . VAL A 1 116 ? 13.112 4.015 -24.118 1.00 67.69 116 VAL A O 1
ATOM 926 N N . GLU A 1 117 ? 12.759 1.800 -24.178 1.00 60.28 117 GLU A N 1
ATOM 927 C CA . GLU A 1 117 ? 14.142 1.494 -24.556 1.00 60.28 117 GLU A CA 1
ATOM 928 C C . GLU A 1 117 ? 14.458 2.165 -25.903 1.00 60.28 117 GLU A C 1
ATOM 930 O O . GLU A 1 117 ? 13.708 2.018 -26.867 1.00 60.28 117 GLU A O 1
ATOM 935 N N . GLU A 1 118 ? 15.556 2.928 -25.959 1.00 53.53 118 GLU A N 1
ATOM 936 C CA . GLU A 1 118 ? 16.080 3.508 -27.206 1.00 53.53 118 GLU A CA 1
ATOM 937 C C . GLU A 1 118 ? 16.715 2.438 -28.117 1.00 53.53 118 GLU A C 1
ATOM 939 O O . GLU A 1 118 ? 17.012 2.705 -29.282 1.00 53.53 118 GLU A O 1
ATOM 944 N N . GLU A 1 119 ? 16.871 1.200 -27.637 1.00 44.09 119 GLU A N 1
ATOM 945 C CA . GLU A 1 119 ? 17.353 0.077 -28.441 1.00 44.09 119 GLU A CA 1
ATOM 946 C C . GLU A 1 119 ? 16.215 -0.530 -29.273 1.00 44.09 119 GLU A C 1
ATOM 948 O O . GLU A 1 119 ? 15.582 -1.518 -28.913 1.00 44.09 119 GLU A O 1
ATOM 953 N N . GLY A 1 120 ? 15.968 0.092 -30.428 1.00 47.44 120 GLY A N 1
ATOM 954 C CA . GLY A 1 120 ? 15.088 -0.439 -31.469 1.00 47.44 120 GLY A CA 1
ATOM 955 C C . GLY A 1 120 ? 13.651 0.055 -31.349 1.00 47.44 120 GLY A C 1
ATOM 956 O O . GLY A 1 120 ? 12.749 -0.710 -31.017 1.00 47.44 120 GLY A O 1
ATOM 957 N N . GLY A 1 121 ? 13.435 1.336 -31.670 1.00 46.12 121 GLY A N 1
ATOM 958 C CA . GLY A 1 121 ? 12.110 1.949 -31.784 1.00 46.12 121 GLY A CA 1
ATOM 959 C C . GLY A 1 121 ? 11.158 1.095 -32.626 1.00 46.12 121 GLY A C 1
ATOM 960 O O . GLY A 1 121 ? 11.230 1.069 -33.852 1.00 46.12 121 GLY A O 1
ATOM 961 N N . GLY A 1 122 ? 10.282 0.367 -31.945 1.00 59.31 122 GLY A N 1
ATOM 962 C CA . GLY A 1 122 ? 9.417 -0.637 -32.538 1.00 59.31 122 GLY A CA 1
ATOM 963 C C . GLY A 1 122 ? 8.452 -1.211 -31.509 1.00 59.31 122 GLY A C 1
ATOM 964 O O . GLY A 1 122 ? 8.365 -0.741 -30.372 1.00 59.31 122 GLY A O 1
ATOM 965 N N . ASN A 1 123 ? 7.713 -2.241 -31.916 1.00 63.66 123 ASN A N 1
ATOM 966 C CA . ASN A 1 123 ? 6.601 -2.761 -31.132 1.00 63.66 123 ASN A CA 1
ATOM 967 C C . ASN A 1 123 ? 6.978 -3.347 -29.749 1.00 63.66 123 ASN A C 1
ATOM 969 O O . ASN A 1 123 ? 6.161 -3.380 -28.832 1.00 63.66 123 ASN A O 1
ATOM 973 N N . GLY A 1 124 ? 8.239 -3.734 -29.553 1.00 70.31 124 GLY A N 1
ATOM 974 C CA . GLY A 1 124 ? 8.687 -4.433 -28.343 1.00 70.31 124 GLY A CA 1
ATOM 975 C C . GLY A 1 124 ? 8.569 -3.630 -27.041 1.00 70.31 124 GLY A C 1
ATOM 976 O O . GLY A 1 124 ? 8.258 -4.196 -25.993 1.00 70.31 124 GLY A O 1
ATOM 977 N N . ALA A 1 125 ? 8.749 -2.305 -27.076 1.00 74.06 125 ALA A N 1
ATOM 978 C CA . ALA A 1 125 ? 8.709 -1.497 -25.854 1.00 74.06 125 ALA A CA 1
ATOM 979 C C . ALA A 1 125 ? 7.294 -1.402 -25.255 1.00 74.06 125 ALA A C 1
ATOM 981 O O . ALA A 1 125 ? 7.118 -1.461 -24.033 1.00 74.06 125 ALA A O 1
ATOM 982 N N . TRP A 1 126 ? 6.267 -1.287 -26.105 1.00 79.56 126 TRP A N 1
ATOM 983 C CA . TRP A 1 126 ? 4.881 -1.304 -25.637 1.00 79.56 126 TRP A CA 1
ATOM 984 C C . TRP A 1 126 ? 4.437 -2.714 -25.247 1.00 79.56 126 TRP A C 1
ATOM 986 O O . TRP A 1 126 ? 3.670 -2.853 -24.295 1.00 79.56 126 TRP A O 1
ATOM 996 N N . GLU A 1 127 ? 4.951 -3.755 -25.910 1.00 86.50 127 GLU A N 1
ATOM 997 C CA . GLU A 1 127 ? 4.694 -5.154 -25.548 1.00 86.50 127 GLU A CA 1
ATOM 998 C C . GLU A 1 127 ? 5.216 -5.468 -24.148 1.00 86.50 127 GLU A C 1
ATOM 1000 O O . GLU A 1 127 ? 4.476 -6.012 -23.327 1.00 86.50 127 GLU A O 1
ATOM 1005 N N . ARG A 1 128 ? 6.451 -5.052 -23.839 1.00 87.00 128 ARG A N 1
ATOM 1006 C CA . ARG A 1 128 ? 7.054 -5.211 -22.509 1.00 87.00 128 ARG A CA 1
ATOM 1007 C C . ARG A 1 128 ? 6.224 -4.520 -21.433 1.00 87.00 128 ARG A C 1
ATOM 1009 O O . ARG A 1 128 ? 5.906 -5.120 -20.406 1.00 87.00 128 ARG A O 1
ATOM 1016 N N . ASN A 1 129 ? 5.838 -3.268 -21.677 1.00 90.94 129 ASN A N 1
ATOM 1017 C CA . ASN A 1 129 ? 5.026 -2.499 -20.741 1.00 90.94 129 ASN A CA 1
ATOM 1018 C C . ASN A 1 129 ? 3.654 -3.153 -20.511 1.00 90.94 129 ASN A C 1
ATOM 1020 O O . ASN A 1 129 ? 3.276 -3.408 -19.368 1.00 90.94 129 ASN A O 1
ATOM 1024 N N . ALA A 1 130 ? 2.958 -3.524 -21.587 1.00 91.69 130 ALA A N 1
ATOM 1025 C CA . ALA A 1 130 ? 1.674 -4.209 -21.508 1.00 91.69 130 ALA A CA 1
ATOM 1026 C C . ALA A 1 130 ? 1.784 -5.560 -20.785 1.00 91.69 130 ALA A C 1
ATOM 1028 O O . ALA A 1 130 ? 0.914 -5.906 -19.986 1.00 91.69 130 ALA A O 1
ATOM 1029 N N . PHE A 1 131 ? 2.847 -6.324 -21.040 1.00 94.00 131 PHE A N 1
ATOM 1030 C CA . PHE A 1 131 ? 3.082 -7.609 -20.392 1.00 94.00 131 PHE A CA 1
ATOM 1031 C C . PHE A 1 131 ? 3.251 -7.455 -18.881 1.00 94.00 131 PHE A C 1
ATOM 1033 O O . PHE A 1 131 ? 2.530 -8.090 -18.110 1.00 94.00 131 PHE A O 1
ATOM 1040 N N . ALA A 1 132 ? 4.144 -6.576 -18.441 1.00 94.69 132 ALA A N 1
ATOM 1041 C CA . ALA A 1 132 ? 4.420 -6.433 -17.021 1.00 94.69 132 ALA A CA 1
ATOM 1042 C C . ALA A 1 132 ? 3.301 -5.670 -16.273 1.00 94.69 132 ALA A C 1
ATOM 1044 O O . ALA A 1 132 ? 3.010 -5.981 -15.116 1.00 94.69 132 ALA A O 1
ATOM 1045 N N . MET A 1 133 ? 2.544 -4.793 -16.949 1.00 95.94 133 MET A N 1
ATOM 1046 C CA . MET A 1 133 ? 1.265 -4.283 -16.432 1.00 95.94 133 MET A CA 1
ATOM 1047 C C . MET A 1 133 ? 0.249 -5.416 -16.214 1.00 95.94 133 MET A C 1
ATOM 1049 O O . MET A 1 133 ? -0.414 -5.449 -15.179 1.00 95.94 133 MET A O 1
ATOM 1053 N N . ARG A 1 134 ? 0.127 -6.374 -17.145 1.00 97.31 134 ARG A N 1
ATOM 1054 C CA . ARG A 1 134 ? -0.760 -7.538 -16.963 1.00 97.31 134 ARG A CA 1
ATOM 1055 C C . ARG A 1 134 ? -0.334 -8.400 -15.780 1.00 97.31 134 ARG A C 1
ATOM 1057 O O . ARG A 1 134 ? -1.206 -8.875 -15.060 1.00 97.31 134 ARG A O 1
ATOM 1064 N N . LEU A 1 135 ? 0.970 -8.593 -15.562 1.00 97.94 135 LEU A N 1
ATOM 1065 C CA . LEU A 1 135 ? 1.469 -9.280 -14.365 1.00 97.94 135 LEU A CA 1
ATOM 1066 C C . LEU A 1 135 ? 1.041 -8.546 -13.090 1.00 97.94 135 LEU A C 1
ATOM 1068 O O . LEU A 1 135 ? 0.523 -9.179 -12.171 1.00 97.94 135 LEU A O 1
ATOM 1072 N N . HIS A 1 136 ? 1.182 -7.218 -13.070 1.00 97.50 136 HIS A N 1
ATOM 1073 C CA . HIS A 1 136 ? 0.754 -6.393 -11.944 1.00 97.50 136 HIS A CA 1
ATOM 1074 C C . HIS A 1 136 ? -0.745 -6.535 -11.650 1.00 97.50 136 HIS A C 1
ATOM 1076 O O . HIS A 1 136 ? -1.128 -6.814 -10.516 1.00 97.50 136 HIS A O 1
ATOM 1082 N N . VAL A 1 137 ? -1.592 -6.375 -12.672 1.00 97.62 137 VAL A N 1
ATOM 1083 C CA . VAL A 1 137 ? -3.054 -6.460 -12.527 1.00 97.62 137 VAL A CA 1
ATOM 1084 C C . VAL A 1 137 ? -3.479 -7.855 -12.079 1.00 97.62 137 VAL A C 1
ATOM 1086 O O . VAL A 1 137 ? -4.235 -7.967 -11.122 1.00 97.62 137 VAL A O 1
ATOM 1089 N N . ARG A 1 138 ? -2.924 -8.916 -12.676 1.00 98.00 138 ARG A N 1
ATOM 1090 C CA . ARG A 1 138 ? -3.204 -10.298 -12.256 1.00 98.00 138 ARG A CA 1
ATOM 1091 C C . ARG A 1 138 ? -2.833 -10.561 -10.804 1.00 98.00 138 ARG A C 1
ATOM 1093 O O . ARG A 1 138 ? -3.528 -11.301 -10.115 1.00 98.00 138 ARG A O 1
ATOM 1100 N N . ASP A 1 139 ? -1.729 -9.991 -10.330 1.00 97.50 139 ASP A N 1
ATOM 1101 C CA . ASP A 1 139 ? -1.348 -10.122 -8.928 1.00 97.50 139 ASP A CA 1
ATOM 1102 C C . ASP A 1 139 ? -2.283 -9.337 -7.992 1.00 97.50 139 ASP A C 1
ATOM 1104 O O . ASP A 1 139 ? -2.542 -9.802 -6.881 1.00 97.50 139 ASP A O 1
ATOM 1108 N N . LEU A 1 140 ? -2.830 -8.196 -8.428 1.00 97.06 140 LEU A N 1
ATOM 1109 C CA . LEU A 1 140 ? -3.877 -7.489 -7.685 1.00 97.06 140 LEU A CA 1
ATOM 1110 C C . LEU A 1 140 ? -5.181 -8.291 -7.637 1.00 97.06 140 LEU A C 1
ATOM 1112 O O . LEU A 1 140 ? -5.680 -8.513 -6.539 1.00 97.06 140 LEU A O 1
ATOM 1116 N N . GLU A 1 141 ? -5.680 -8.779 -8.774 1.00 97.62 141 GLU A N 1
ATOM 1117 C CA . GLU A 1 141 ? -6.878 -9.637 -8.857 1.00 97.62 141 GLU A CA 1
ATOM 1118 C C . GLU A 1 141 ? -6.725 -10.867 -7.950 1.00 97.62 141 GLU A C 1
ATOM 1120 O O . GLU A 1 141 ? -7.568 -11.163 -7.108 1.00 97.62 141 GLU A O 1
ATOM 1125 N N . ARG A 1 142 ? -5.568 -11.539 -8.012 1.00 97.56 142 ARG A N 1
ATOM 1126 C CA . ARG A 1 142 ? -5.268 -12.697 -7.157 1.00 97.56 142 ARG A CA 1
ATOM 1127 C C . ARG A 1 142 ? -5.317 -12.372 -5.660 1.00 97.56 142 ARG A C 1
ATOM 1129 O O . ARG A 1 142 ? -5.654 -13.248 -4.867 1.00 97.56 142 ARG A O 1
ATOM 1136 N N . ARG A 1 143 ? -4.901 -11.167 -5.257 1.00 95.25 143 ARG A N 1
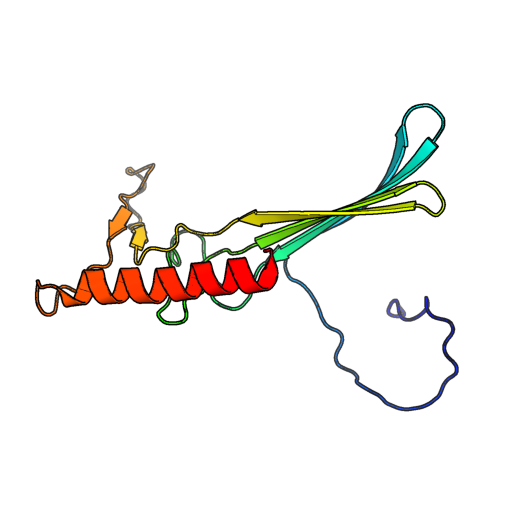ATOM 1137 C CA . ARG A 1 143 ? -4.807 -10.766 -3.842 1.00 95.25 143 ARG A CA 1
ATOM 1138 C C . ARG A 1 143 ? -6.088 -10.129 -3.306 1.00 95.25 143 ARG A C 1
ATOM 1140 O O . ARG A 1 143 ? -6.341 -10.260 -2.111 1.00 95.25 143 ARG A O 1
ATOM 1147 N N . TYR A 1 144 ? -6.855 -9.445 -4.151 1.00 95.44 144 TYR A N 1
ATOM 1148 C CA . TYR A 1 144 ? -7.935 -8.550 -3.722 1.00 95.44 144 TYR A CA 1
ATOM 1149 C C . TYR A 1 144 ? -9.299 -8.813 -4.370 1.00 95.44 144 TYR A C 1
ATOM 1151 O O . TYR A 1 144 ? -10.281 -8.278 -3.858 1.00 95.44 144 TYR A O 1
ATOM 1159 N N . GLY A 1 145 ? -9.379 -9.656 -5.406 1.00 88.94 145 GLY A N 1
ATOM 1160 C CA . GLY A 1 145 ? -10.607 -9.918 -6.166 1.00 88.94 145 GLY A CA 1
ATOM 1161 C C . GLY A 1 145 ? -10.654 -9.124 -7.456 1.00 88.94 145 GLY A C 1
ATOM 1162 O O . GLY A 1 145 ? -10.924 -7.907 -7.380 1.00 88.94 145 GLY A O 1
#